Protein AF-A0A3N7HI29-F1 (afdb_monomer)

Solvent-accessible surface area (backbone atoms only — not comparable to full-atom values): 10176 Å² total; per-residue (Å²): 109,70,64,59,52,38,31,73,77,65,33,63,66,53,37,58,59,53,77,77,50,91,57,49,64,64,50,43,54,51,53,50,50,49,55,51,48,53,54,50,51,49,65,74,69,55,80,87,74,58,71,67,60,54,48,55,52,49,51,48,51,52,53,30,50,55,46,38,71,67,38,90,47,59,67,54,26,51,50,38,47,49,57,34,49,57,52,47,54,35,52,68,63,24,52,69,83,88,54,91,88,50,95,74,81,72,98,44,69,84,74,66,60,36,54,85,88,43,78,71,80,92,80,75,54,71,69,54,51,44,52,50,48,50,56,54,47,32,74,73,63,35,66,70,59,45,53,52,52,52,49,50,49,64,71,64,67,60,92,58,56,71,62,58,50,52,50,68,73,74,109

Secondary structure (DSSP, 8-state):
-HHHHHHHHH-HHHHHHHHS---HHHHHHHHHHHHHHHHHHHHHH--S--HHHHHHHHHHHHHHHHHHHH-SSHHHHHHHHHHHHHHHHHHHHS-----TT-S-----HHHH---SS--------HHHHHHHHHHHHHHHH-HHHHHHHHHHHHHHT-SS-HHHHHHHHH-

Foldseek 3Di:
DVQVVCCVPPNNVLSVVVVPDQDLPSVLVVLLVVLVVVLVCCVPPVDDDDPVLNVQLVVLSVQLNVQSVVDPGNVSNVVSSVVSVVQNVLSQAADDDDCVVPPDDDPDCVRPVRPPPHHDDDDDDPVRVLVVLLVVVCVVPNDVVSVVLVVVVVVVPDPDDSSVVVVVVVD

Nearest PDB structures (foldseek):
  7s0r-assembly1_B  TM=8.104E-01  e=3.531E+00  Streptococcus agalactiae
  7s0r-assembly1_A  TM=7.931E-01  e=9.656E+00  Streptococcus agalactiae
  3l8i-assembly2_D  TM=2.911E-01  e=9.158E+00  Homo sapiens

Radius of gyration: 22.52 Å; Cα contacts (8 Å, |Δi|>4): 97; chains: 1; bounding box: 45×31×63 Å

pLDDT: mean 93.26, std 4.79, range [54.5, 98.44]

Structure (mmCIF, N/CA/C/O backbone):
data_AF-A0A3N7HI29-F1
#
_entry.id   AF-A0A3N7HI29-F1
#
loop_
_atom_site.group_PDB
_atom_site.id
_atom_site.type_symbol
_atom_site.label_atom_id
_atom_site.label_alt_id
_atom_site.label_comp_id
_atom_site.label_asym_id
_atom_site.label_entity_id
_atom_site.label_seq_id
_atom_site.pdbx_PDB_ins_code
_atom_site.Cartn_x
_atom_site.Cartn_y
_atom_site.Cartn_z
_atom_site.occupancy
_atom_site.B_iso_or_equiv
_atom_site.auth_seq_id
_atom_site.auth_comp_id
_atom_site.auth_asym_id
_atom_site.auth_atom_id
_atom_site.pdbx_PDB_model_num
ATOM 1 N N . MET A 1 1 ? -11.739 13.115 -2.208 1.00 81.94 1 MET A N 1
ATOM 2 C CA . MET A 1 1 ? -10.562 12.406 -1.661 1.00 81.94 1 MET A CA 1
ATOM 3 C C . MET A 1 1 ? -10.930 11.035 -1.098 1.00 81.94 1 MET A C 1
ATOM 5 O O . MET A 1 1 ? -10.456 10.055 -1.651 1.00 81.94 1 MET A O 1
ATOM 9 N N . LEU A 1 2 ? -11.807 10.921 -0.087 1.00 87.94 2 LEU A N 1
ATOM 10 C CA . LEU A 1 2 ? -12.191 9.603 0.458 1.00 87.94 2 LEU A CA 1
ATOM 11 C C . LEU A 1 2 ? -12.986 8.739 -0.539 1.00 87.94 2 LEU A C 1
ATOM 13 O O . LEU A 1 2 ? -12.610 7.597 -0.780 1.00 87.94 2 LEU A O 1
ATOM 17 N N . LYS A 1 3 ? -14.024 9.312 -1.172 1.00 93.00 3 LYS A N 1
ATOM 18 C CA . LYS A 1 3 ? -14.803 8.650 -2.235 1.00 93.00 3 LYS A CA 1
ATOM 19 C C . LYS A 1 3 ? -13.896 8.007 -3.287 1.00 93.00 3 LYS A C 1
ATOM 21 O O . LYS A 1 3 ? -13.942 6.803 -3.487 1.00 93.00 3 LYS A O 1
ATOM 26 N N . SER A 1 4 ? -13.044 8.816 -3.916 1.00 95.00 4 SER A N 1
ATOM 27 C CA . SER A 1 4 ? -12.156 8.375 -4.994 1.00 95.00 4 SER A CA 1
ATOM 28 C C . SER A 1 4 ? -11.200 7.268 -4.548 1.00 95.00 4 SER A C 1
ATOM 30 O O . SER A 1 4 ? -10.999 6.319 -5.294 1.00 95.00 4 SER A O 1
ATOM 32 N N . ALA A 1 5 ? -10.655 7.346 -3.329 1.00 94.38 5 ALA A N 1
ATOM 33 C CA . ALA A 1 5 ? -9.776 6.306 -2.799 1.00 94.38 5 ALA A CA 1
ATOM 34 C C . ALA A 1 5 ? -10.518 4.973 -2.591 1.00 94.38 5 ALA A C 1
ATOM 36 O O . ALA A 1 5 ? -10.002 3.919 -2.953 1.00 94.38 5 ALA A O 1
ATOM 37 N N . ILE A 1 6 ? -11.743 5.009 -2.056 1.00 93.75 6 ILE A N 1
ATOM 38 C CA . ILE A 1 6 ? -12.575 3.807 -1.895 1.00 93.75 6 ILE A CA 1
ATOM 39 C C . ILE A 1 6 ? -12.926 3.216 -3.261 1.00 93.75 6 ILE A C 1
ATOM 41 O O . ILE A 1 6 ? -12.765 2.016 -3.458 1.00 93.75 6 ILE A O 1
ATOM 45 N N . GLU A 1 7 ? -13.353 4.046 -4.213 1.00 96.00 7 GLU A N 1
ATOM 46 C CA . GLU 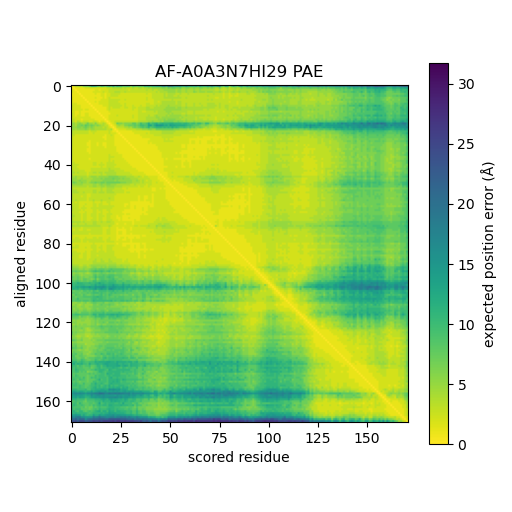A 1 7 ? -13.700 3.589 -5.561 1.00 96.00 7 GLU A CA 1
ATOM 47 C C . GLU A 1 7 ? -12.498 2.950 -6.276 1.00 96.00 7 GLU A C 1
ATOM 49 O O . GLU A 1 7 ? -12.659 1.913 -6.915 1.00 96.00 7 GLU A O 1
ATOM 54 N N . GLN A 1 8 ? -11.297 3.521 -6.127 1.00 95.44 8 GLN A N 1
ATOM 55 C CA . GLN A 1 8 ? -10.058 2.990 -6.708 1.00 95.44 8 GLN A CA 1
ATOM 56 C C . GLN A 1 8 ? -9.616 1.668 -6.071 1.00 95.44 8 GLN A C 1
ATOM 58 O O . GLN A 1 8 ? -9.161 0.773 -6.776 1.00 95.44 8 GLN A O 1
ATOM 63 N N . LEU A 1 9 ? -9.733 1.536 -4.747 1.00 94.62 9 LEU A N 1
ATOM 64 C CA . LEU A 1 9 ? -9.213 0.374 -4.018 1.00 94.62 9 LEU A CA 1
ATOM 65 C C . LEU A 1 9 ? -10.217 -0.779 -3.910 1.00 94.62 9 LEU A C 1
ATOM 67 O O . LEU A 1 9 ? -9.822 -1.942 -3.864 1.00 94.62 9 LEU A O 1
ATOM 71 N N . LEU A 1 10 ? -11.511 -0.471 -3.809 1.00 95.25 10 LEU A N 1
ATOM 72 C CA . LEU A 1 10 ? -12.565 -1.435 -3.482 1.00 95.25 10 LEU A CA 1
ATOM 73 C C . LEU A 1 10 ? -13.698 -1.489 -4.515 1.00 95.25 10 LEU A C 1
ATOM 75 O O . LEU A 1 10 ? -14.554 -2.368 -4.401 1.00 95.25 10 LEU A O 1
ATOM 79 N N . GLY A 1 11 ? -13.694 -0.598 -5.510 1.00 95.25 11 GLY A N 1
ATOM 80 C CA . GLY A 1 11 ? -14.739 -0.481 -6.525 1.00 95.25 11 GLY A CA 1
ATOM 81 C C . GLY A 1 11 ? -15.869 0.477 -6.133 1.00 95.25 11 GLY A C 1
ATOM 82 O O . GLY A 1 11 ? -16.011 0.882 -4.977 1.00 95.25 11 GLY A O 1
ATOM 83 N N . ARG A 1 12 ? -16.696 0.848 -7.119 1.00 95.31 12 ARG A N 1
ATOM 84 C CA . ARG A 1 12 ? -17.782 1.833 -6.950 1.00 95.31 12 ARG A CA 1
ATOM 85 C C . ARG A 1 12 ? -18.829 1.398 -5.927 1.00 95.31 12 ARG A C 1
ATOM 87 O O . ARG A 1 12 ? -19.241 2.207 -5.101 1.00 95.31 12 ARG A O 1
ATOM 94 N N . ASP A 1 13 ? -19.204 0.125 -5.935 1.00 94.44 13 ASP A N 1
ATOM 95 C CA . ASP A 1 13 ? -20.256 -0.405 -5.059 1.00 94.44 13 ASP A CA 1
ATOM 96 C C . ASP A 1 13 ? -19.896 -0.288 -3.575 1.00 94.44 13 ASP A C 1
ATOM 98 O O . ASP A 1 13 ? -20.758 0.001 -2.748 1.00 94.44 13 ASP A O 1
ATOM 102 N N . ALA A 1 14 ? -18.608 -0.420 -3.234 1.00 94.81 14 ALA A N 1
ATOM 103 C CA . ALA A 1 14 ? -18.136 -0.228 -1.867 1.00 94.81 14 ALA A CA 1
ATOM 104 C C . ALA A 1 14 ? -18.388 1.204 -1.373 1.00 94.81 14 ALA A C 1
ATOM 106 O O . ALA A 1 14 ? -18.763 1.403 -0.220 1.00 94.81 14 ALA A O 1
ATOM 107 N N . TRP A 1 15 ? -18.224 2.209 -2.240 1.00 95.19 15 TRP A N 1
ATOM 108 C CA . TRP A 1 15 ? -18.542 3.591 -1.889 1.00 95.19 15 TRP A CA 1
ATOM 109 C C . TRP A 1 15 ? -20.045 3.800 -1.696 1.00 95.19 15 TRP A C 1
ATOM 111 O O . TRP A 1 15 ? -20.442 4.445 -0.727 1.00 95.19 15 TRP A O 1
ATOM 121 N N . TYR A 1 16 ? -20.881 3.247 -2.579 1.00 93.62 16 TYR A N 1
ATOM 122 C CA . TYR A 1 16 ? -22.337 3.340 -2.437 1.00 93.62 16 TYR A CA 1
ATOM 123 C C . TYR A 1 16 ? -22.826 2.702 -1.129 1.00 93.62 16 TYR A C 1
ATOM 125 O O . TYR A 1 16 ? -23.591 3.335 -0.407 1.00 93.62 16 TYR A O 1
ATOM 133 N N . GLU A 1 17 ? -22.310 1.521 -0.770 1.00 94.38 17 GLU A N 1
ATOM 134 C CA . GLU A 1 17 ? -22.627 0.842 0.496 1.00 94.38 17 GLU A CA 1
ATOM 135 C C . GLU A 1 17 ? -22.223 1.688 1.720 1.00 94.38 17 GLU A C 1
ATOM 137 O O . GLU A 1 17 ? -22.972 1.779 2.691 1.00 94.38 17 GLU A O 1
ATOM 142 N N . LEU A 1 18 ? -21.049 2.330 1.683 1.00 93.81 18 LEU A N 1
ATOM 143 C CA . LEU A 1 18 ? -20.510 3.091 2.816 1.00 93.81 18 LEU A CA 1
ATOM 144 C C . LEU A 1 18 ? -21.116 4.489 2.978 1.00 93.81 18 LEU A C 1
ATOM 146 O O . LEU A 1 18 ? -21.285 4.946 4.106 1.00 93.81 18 LEU A O 1
ATOM 150 N N . LYS A 1 19 ? -21.431 5.186 1.879 1.00 90.81 19 LYS A N 1
ATOM 151 C CA . LYS A 1 19 ? -21.935 6.570 1.938 1.00 90.81 19 LYS A CA 1
ATOM 152 C C . LYS A 1 19 ? -23.376 6.645 2.474 1.00 90.81 19 LYS A C 1
ATOM 154 O O . LYS A 1 19 ? -23.774 7.681 2.993 1.00 90.81 19 LYS A O 1
AT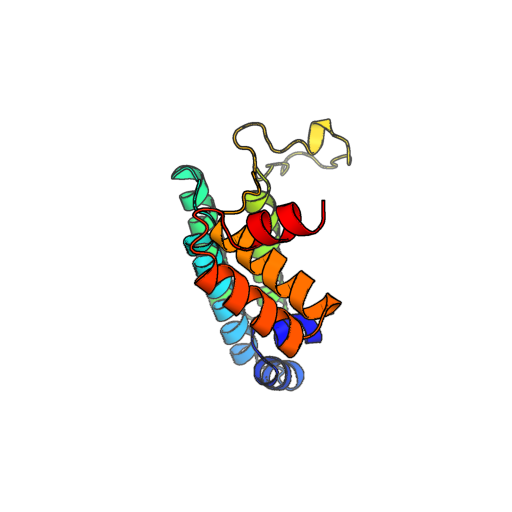OM 159 N N . GLU A 1 20 ? -24.159 5.579 2.291 1.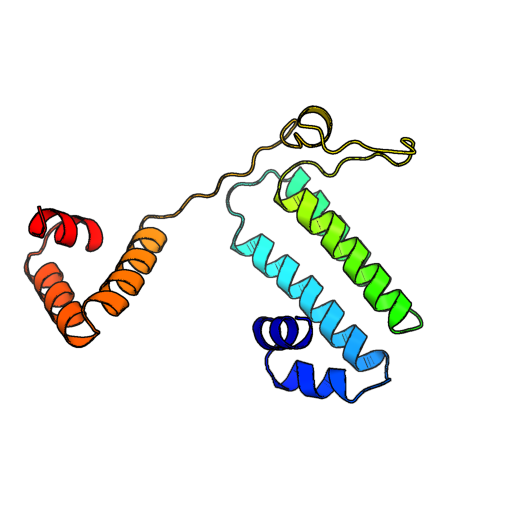00 87.06 20 GLU A N 1
ATOM 160 C CA . GLU A 1 20 ? -25.588 5.515 2.644 1.00 87.06 20 GLU A CA 1
ATOM 161 C C . GLU A 1 20 ? -25.830 4.853 4.008 1.00 87.06 20 GLU A C 1
ATOM 163 O O . GLU A 1 20 ? -26.954 4.858 4.506 1.00 87.06 20 GLU A O 1
ATOM 168 N N . THR A 1 21 ? -24.790 4.295 4.638 1.00 90.62 21 THR A N 1
ATOM 169 C CA . THR A 1 21 ? -24.925 3.545 5.888 1.00 90.62 21 THR A CA 1
ATOM 170 C C . THR A 1 21 ? -24.413 4.313 7.103 1.00 90.62 21 THR A C 1
ATOM 172 O O . THR A 1 21 ? -23.313 4.861 7.114 1.00 90.62 21 THR A O 1
ATOM 175 N N . THR A 1 22 ? -25.193 4.275 8.180 1.00 90.31 22 THR A N 1
ATOM 176 C CA . THR A 1 22 ? -24.764 4.656 9.535 1.00 90.31 22 THR A CA 1
ATOM 177 C C . THR A 1 22 ? -24.346 3.439 10.363 1.00 90.31 22 THR A C 1
ATOM 179 O O . THR A 1 22 ? -23.943 3.566 11.517 1.00 90.31 22 THR A O 1
ATOM 182 N N . SER A 1 23 ? -24.443 2.236 9.786 1.00 94.19 23 SER A N 1
ATOM 183 C CA . SER A 1 23 ? -24.094 0.998 10.470 1.00 94.19 23 SER A CA 1
ATOM 184 C C . SER A 1 23 ? -22.586 0.797 10.497 1.00 94.19 23 SER A C 1
ATOM 186 O O . SER A 1 23 ? -21.888 0.940 9.496 1.00 94.19 23 SER A O 1
ATOM 188 N N . LEU A 1 24 ? -22.084 0.350 11.641 1.00 95.81 24 LEU A N 1
ATOM 189 C CA . LEU A 1 24 ? -20.690 -0.041 11.808 1.00 95.81 24 LEU A CA 1
ATOM 190 C C . LEU A 1 24 ? -20.315 -1.292 10.997 1.00 95.81 24 LEU A C 1
ATOM 192 O O . LEU A 1 24 ? -19.148 -1.491 10.663 1.00 95.81 24 LEU A O 1
ATOM 196 N N . SER A 1 25 ? -21.278 -2.164 10.690 1.00 96.56 25 SER A N 1
ATOM 197 C CA . SER A 1 25 ? -20.987 -3.468 10.081 1.00 96.56 25 SER A CA 1
ATOM 198 C C . SER A 1 25 ? -20.369 -3.354 8.673 1.00 96.56 25 SER A C 1
ATOM 200 O O . SER A 1 25 ? -19.277 -3.904 8.474 1.00 96.56 25 SER A O 1
ATOM 202 N N . PRO A 1 26 ? -20.949 -2.592 7.718 1.00 96.19 26 PRO A N 1
ATOM 203 C CA . PRO A 1 26 ? -20.329 -2.384 6.407 1.00 96.19 26 PRO A CA 1
ATOM 204 C C . PRO A 1 26 ? -18.966 -1.690 6.488 1.00 96.19 26 PRO A C 1
ATOM 206 O O . PRO A 1 26 ? -18.017 -2.111 5.824 1.00 96.19 26 PRO A O 1
ATOM 209 N N . TRP A 1 27 ? -18.830 -0.684 7.359 1.00 96.81 27 TRP A N 1
ATOM 210 C CA . TRP A 1 27 ? -17.551 -0.015 7.605 1.00 96.81 27 TRP A CA 1
ATOM 211 C C . TRP A 1 27 ? -16.480 -1.002 8.067 1.00 96.81 27 TRP A C 1
ATOM 213 O O . TRP A 1 27 ? -15.399 -1.075 7.479 1.00 96.81 27 TRP A O 1
ATOM 223 N N . ARG A 1 28 ? -16.792 -1.835 9.065 1.00 97.69 28 ARG A N 1
ATOM 224 C CA . ARG A 1 28 ? -15.864 -2.843 9.588 1.00 97.69 28 ARG A CA 1
ATOM 225 C C . ARG A 1 28 ? -15.468 -3.859 8.518 1.00 97.69 28 ARG A C 1
ATOM 227 O O . ARG A 1 28 ? -14.290 -4.199 8.409 1.00 97.69 28 ARG A O 1
ATOM 234 N N . LYS A 1 29 ? -16.427 -4.331 7.716 1.00 97.00 29 LYS A N 1
ATOM 235 C CA . LYS A 1 29 ? -16.188 -5.246 6.587 1.00 97.00 29 LYS A CA 1
ATOM 236 C C . LYS A 1 29 ? -15.155 -4.667 5.616 1.00 97.00 29 LYS A C 1
ATOM 238 O O . LYS A 1 29 ? -14.177 -5.347 5.299 1.00 97.00 29 LYS A O 1
ATOM 243 N N . HIS A 1 30 ? -15.337 -3.421 5.176 1.00 97.06 30 HIS A N 1
ATOM 244 C CA . HIS A 1 30 ? -14.441 -2.781 4.206 1.00 97.06 30 HIS A CA 1
ATOM 245 C C . HIS A 1 30 ? -13.077 -2.417 4.799 1.00 97.06 30 HIS A C 1
ATOM 247 O O . HIS A 1 30 ? -12.059 -2.661 4.154 1.00 97.06 30 HIS A O 1
ATOM 253 N N . VAL A 1 31 ? -13.017 -1.954 6.050 1.00 97.44 31 VAL A N 1
ATOM 254 C CA . VAL A 1 31 ? -11.743 -1.709 6.754 1.00 97.44 31 VAL A CA 1
ATOM 255 C C . VAL A 1 31 ? -10.927 -2.997 6.891 1.00 97.44 31 VAL A C 1
ATOM 257 O O . VAL A 1 31 ? -9.744 -3.023 6.552 1.00 97.44 31 VAL A O 1
ATOM 260 N N . LEU A 1 32 ? -11.548 -4.103 7.315 1.00 98.19 32 LEU A N 1
ATOM 261 C CA . LEU A 1 32 ? -10.861 -5.396 7.399 1.00 98.19 32 LEU A CA 1
ATOM 262 C C . LEU A 1 32 ? -10.403 -5.893 6.022 1.00 98.19 32 LEU A C 1
ATOM 264 O O . LEU A 1 32 ? -9.329 -6.488 5.913 1.00 98.19 32 LEU A O 1
ATOM 268 N N . LYS A 1 33 ? -11.190 -5.648 4.968 1.00 97.94 33 LYS A N 1
ATOM 269 C CA . LYS A 1 33 ? -10.800 -5.960 3.587 1.00 97.94 33 LYS A CA 1
ATOM 270 C C . LYS A 1 33 ? -9.563 -5.162 3.166 1.00 97.94 33 LYS A C 1
ATOM 272 O O . LYS A 1 33 ? -8.648 -5.754 2.604 1.00 97.94 33 LYS A O 1
ATOM 277 N N . LEU A 1 34 ? -9.494 -3.870 3.492 1.00 97.81 34 LEU A N 1
ATOM 278 C CA . LEU A 1 34 ? -8.333 -3.023 3.198 1.00 97.81 34 LEU A CA 1
ATOM 279 C C . LEU A 1 34 ? -7.075 -3.483 3.937 1.00 97.81 34 LEU A C 1
ATOM 281 O O . LEU A 1 34 ? -6.024 -3.597 3.315 1.00 97.81 34 LEU A O 1
ATOM 285 N N . ILE A 1 35 ? -7.165 -3.814 5.230 1.00 98.25 35 ILE A N 1
ATOM 286 C CA . ILE A 1 35 ? -5.999 -4.307 5.985 1.00 98.25 35 ILE A CA 1
ATOM 287 C C . ILE A 1 35 ? -5.456 -5.608 5.369 1.00 98.25 35 ILE A C 1
ATOM 289 O O . ILE A 1 35 ? -4.245 -5.767 5.202 1.00 98.25 35 ILE A O 1
ATOM 293 N N . LYS A 1 36 ? -6.346 -6.521 4.960 1.00 97.56 36 LYS A N 1
ATOM 294 C CA . LYS A 1 36 ? -5.956 -7.744 4.243 1.00 97.56 36 LYS A CA 1
ATOM 295 C C . LYS A 1 36 ? -5.336 -7.446 2.880 1.00 97.56 36 LYS A C 1
ATOM 297 O O . LYS A 1 36 ? -4.333 -8.067 2.543 1.00 97.56 36 LYS A O 1
ATOM 302 N N . ALA A 1 37 ? -5.907 -6.511 2.122 1.00 97.81 37 ALA A N 1
ATOM 303 C CA . ALA A 1 37 ? -5.368 -6.101 0.829 1.00 97.81 37 ALA A CA 1
ATOM 304 C C . ALA A 1 37 ? -3.940 -5.561 0.980 1.00 97.81 37 ALA A C 1
ATOM 306 O O . ALA A 1 37 ? -3.047 -6.037 0.293 1.00 97.81 37 ALA A O 1
ATOM 307 N N . ILE A 1 38 ? -3.694 -4.684 1.962 1.00 97.81 38 ILE A N 1
ATOM 308 C CA . ILE A 1 38 ? -2.353 -4.167 2.283 1.00 97.81 38 ILE A CA 1
ATOM 309 C C . ILE A 1 38 ? -1.378 -5.310 2.585 1.00 97.81 38 ILE A C 1
ATOM 311 O O . ILE A 1 38 ? -0.264 -5.322 2.063 1.00 97.81 38 ILE A O 1
ATOM 315 N N . ARG A 1 39 ? -1.793 -6.299 3.391 1.00 97.12 39 ARG A N 1
ATOM 316 C CA . ARG A 1 39 ? -0.966 -7.477 3.701 1.00 97.12 39 ARG A CA 1
ATOM 317 C C . ARG A 1 39 ? -0.567 -8.242 2.437 1.00 97.12 39 ARG A C 1
ATOM 319 O O . ARG A 1 39 ? 0.598 -8.609 2.302 1.00 97.12 39 ARG A O 1
ATOM 326 N N . VAL A 1 40 ? -1.526 -8.502 1.547 1.00 97.25 40 VAL A N 1
ATOM 327 C CA . VAL A 1 40 ? -1.282 -9.208 0.280 1.00 97.25 40 VAL A CA 1
ATOM 328 C C . VAL A 1 40 ? -0.358 -8.383 -0.609 1.00 97.25 40 VAL A C 1
ATOM 330 O O . VAL A 1 40 ? 0.684 -8.885 -1.010 1.00 97.25 40 VAL A O 1
ATOM 333 N N . SER A 1 41 ? -0.662 -7.103 -0.831 1.00 96.81 41 SER A N 1
ATOM 334 C CA . SER A 1 41 ? 0.162 -6.216 -1.656 1.00 96.81 41 SER A CA 1
ATOM 335 C C . SER A 1 41 ? 1.612 -6.162 -1.177 1.00 96.81 41 SER A C 1
ATOM 337 O O . SER A 1 41 ? 2.524 -6.305 -1.978 1.00 96.81 41 SER A O 1
ATOM 339 N N . ILE A 1 42 ? 1.856 -6.042 0.130 1.00 96.19 42 ILE A N 1
ATOM 340 C CA . ILE A 1 42 ? 3.228 -6.045 0.659 1.00 96.19 42 ILE A CA 1
ATOM 341 C C . ILE A 1 42 ? 3.911 -7.400 0.449 1.00 96.19 42 ILE A C 1
ATOM 343 O O . ILE A 1 42 ? 5.105 -7.455 0.144 1.00 96.19 42 ILE A O 1
ATOM 347 N N . ARG A 1 43 ? 3.185 -8.508 0.632 1.00 94.94 43 ARG A N 1
ATOM 348 C CA . ARG A 1 43 ? 3.753 -9.846 0.449 1.00 94.94 43 ARG A CA 1
ATOM 349 C C . ARG A 1 43 ? 4.238 -10.056 -0.984 1.00 94.94 43 ARG A C 1
ATOM 351 O O . ARG A 1 43 ? 5.351 -10.557 -1.121 1.00 94.94 43 ARG A O 1
ATOM 358 N N . GLU A 1 44 ? 3.433 -9.649 -1.962 1.00 94.81 44 GLU A N 1
ATOM 359 C CA . GLU A 1 44 ? 3.677 -9.866 -3.393 1.00 94.81 44 GLU A CA 1
ATOM 360 C C . GLU A 1 44 ? 4.621 -8.824 -4.011 1.00 94.81 44 GLU A C 1
ATOM 362 O O . GLU A 1 44 ? 5.429 -9.157 -4.874 1.00 94.81 44 GLU A O 1
ATOM 367 N N . SER A 1 45 ? 4.556 -7.562 -3.574 1.00 94.06 45 SER A N 1
ATOM 368 C CA . SER A 1 45 ? 5.338 -6.476 -4.182 1.00 94.06 45 SER A CA 1
ATOM 369 C C . SER A 1 45 ? 6.720 -6.279 -3.555 1.00 94.06 45 SER A C 1
ATOM 371 O O . SER A 1 45 ? 7.633 -5.823 -4.239 1.00 94.06 45 SER A O 1
ATOM 373 N N . VAL A 1 46 ? 6.908 -6.586 -2.264 1.00 93.62 46 VAL A N 1
ATOM 374 C CA . VAL A 1 46 ? 8.195 -6.359 -1.580 1.00 93.62 46 VAL A CA 1
ATOM 375 C C . VAL A 1 46 ? 9.029 -7.636 -1.590 1.00 93.62 46 VAL A C 1
ATOM 377 O O . VAL A 1 46 ? 8.873 -8.502 -0.726 1.00 93.62 46 VAL A O 1
ATOM 380 N N . GLN A 1 47 ? 9.919 -7.729 -2.578 1.00 91.25 47 GLN A N 1
ATOM 381 C CA . GLN A 1 47 ? 10.749 -8.911 -2.833 1.00 91.25 47 GLN A CA 1
ATOM 382 C C . GLN A 1 47 ? 12.008 -8.967 -1.957 1.00 91.25 47 GLN A C 1
ATOM 384 O O . GLN A 1 47 ? 12.350 -10.025 -1.433 1.00 91.25 47 GLN A O 1
ATOM 389 N N . VAL A 1 48 ? 12.680 -7.829 -1.756 1.00 91.75 48 VAL A N 1
ATOM 390 C CA . VAL A 1 48 ? 13.909 -7.739 -0.953 1.00 91.75 48 VAL A CA 1
ATOM 391 C C . VAL A 1 48 ? 13.566 -7.186 0.426 1.00 91.75 48 VAL A C 1
ATOM 393 O O . VAL A 1 48 ? 13.240 -6.009 0.569 1.00 91.75 48 VAL A O 1
ATOM 396 N N . ARG A 1 49 ? 13.612 -8.047 1.445 1.00 92.44 49 ARG A N 1
ATOM 397 C CA . ARG A 1 49 ? 13.301 -7.698 2.839 1.00 92.44 49 ARG A CA 1
ATOM 398 C C . ARG A 1 49 ? 13.965 -8.657 3.817 1.00 92.44 49 ARG A C 1
ATOM 400 O O . ARG A 1 49 ? 14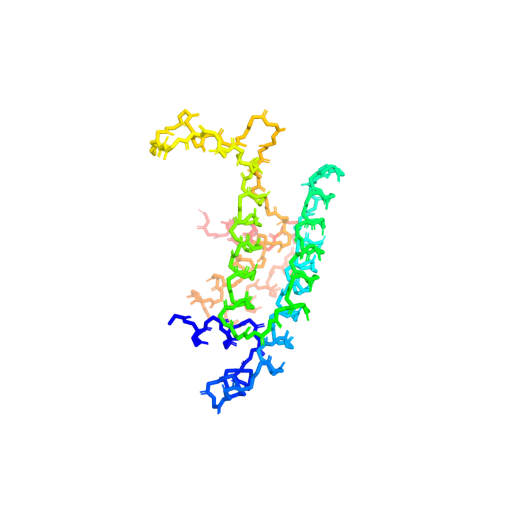.140 -9.832 3.504 1.00 92.44 49 ARG A O 1
ATOM 407 N N . ASP A 1 50 ? 14.253 -8.183 5.023 1.00 91.56 50 ASP A N 1
ATOM 408 C CA . ASP A 1 50 ? 14.603 -9.056 6.141 1.00 91.56 50 ASP A CA 1
ATOM 409 C C . ASP A 1 50 ? 13.356 -9.591 6.866 1.00 91.56 50 ASP A C 1
ATOM 411 O O . ASP A 1 50 ? 12.255 -9.034 6.792 1.00 91.56 50 ASP A O 1
ATOM 415 N N . ALA A 1 51 ? 13.539 -10.699 7.587 1.00 93.38 51 ALA A N 1
ATOM 416 C CA . ALA A 1 51 ? 12.462 -11.364 8.316 1.00 93.38 51 ALA A CA 1
ATOM 417 C C . ALA A 1 51 ? 11.889 -10.494 9.446 1.00 93.38 51 ALA A C 1
ATOM 419 O O . ALA A 1 51 ? 10.678 -10.508 9.674 1.00 93.38 51 ALA A O 1
ATOM 420 N N . THR A 1 52 ? 12.733 -9.705 10.119 1.00 93.31 52 THR A N 1
ATOM 421 C CA . THR A 1 52 ? 12.312 -8.834 11.223 1.00 93.31 52 THR A CA 1
ATOM 422 C C . THR A 1 52 ? 11.343 -7.766 10.727 1.00 93.31 52 THR A C 1
ATOM 424 O O . THR A 1 52 ? 10.281 -7.590 11.317 1.00 93.31 52 THR A O 1
ATOM 427 N N . TRP A 1 53 ? 11.640 -7.121 9.596 1.00 94.00 53 TRP A N 1
ATOM 428 C CA . TRP A 1 53 ? 10.742 -6.144 8.979 1.00 94.00 53 TRP A CA 1
ATOM 429 C C . TRP A 1 53 ? 9.384 -6.757 8.637 1.00 94.00 53 TRP A C 1
ATOM 431 O O . TRP A 1 53 ? 8.331 -6.178 8.910 1.00 94.00 53 TRP A O 1
ATOM 441 N N . MET A 1 54 ? 9.393 -7.965 8.066 1.00 94.88 54 MET A N 1
ATOM 442 C CA . MET A 1 54 ? 8.151 -8.650 7.719 1.00 94.88 54 MET A CA 1
ATOM 443 C C . MET A 1 54 ? 7.333 -9.015 8.966 1.00 94.88 54 MET A C 1
ATOM 445 O O . MET A 1 54 ? 6.099 -8.962 8.922 1.00 94.88 54 MET A O 1
ATOM 449 N N . SER A 1 55 ? 7.996 -9.341 10.082 1.00 95.50 55 SER A N 1
ATOM 450 C CA . SER A 1 55 ? 7.341 -9.539 11.380 1.00 95.50 55 SER A CA 1
ATOM 451 C C . SER A 1 55 ? 6.687 -8.250 11.871 1.00 95.50 55 SER A C 1
ATOM 453 O O . SER A 1 55 ? 5.497 -8.257 12.167 1.00 95.50 55 SER A O 1
ATOM 455 N N . GLU A 1 56 ? 7.408 -7.124 11.861 1.00 95.31 56 GLU A N 1
ATOM 456 C CA . GLU A 1 56 ? 6.897 -5.813 12.295 1.00 95.31 56 GLU A CA 1
ATOM 457 C C . GLU A 1 56 ? 5.662 -5.381 11.490 1.00 95.31 56 GLU A C 1
ATOM 459 O O . GLU A 1 56 ? 4.644 -4.973 12.058 1.00 95.31 56 GLU A O 1
ATOM 464 N N . VAL A 1 57 ? 5.716 -5.529 10.161 1.00 96.12 57 VAL A N 1
ATOM 465 C CA . VAL A 1 57 ? 4.569 -5.286 9.275 1.00 96.12 57 VAL A CA 1
ATOM 466 C C . VAL A 1 57 ? 3.405 -6.208 9.630 1.00 96.12 57 VAL A C 1
ATOM 468 O O . VAL A 1 57 ? 2.268 -5.754 9.776 1.00 96.12 57 VAL A O 1
ATOM 471 N N . THR A 1 58 ? 3.667 -7.506 9.782 1.00 97.06 58 THR A N 1
ATOM 472 C CA . THR A 1 58 ? 2.623 -8.492 10.080 1.00 97.06 58 THR A CA 1
ATOM 473 C C . THR A 1 58 ? 1.955 -8.197 11.419 1.00 97.06 58 THR A C 1
ATOM 475 O O . THR A 1 58 ? 0.726 -8.176 11.492 1.00 97.06 58 THR A O 1
ATOM 478 N N . GLU A 1 59 ? 2.735 -7.906 12.456 1.00 97.62 59 GLU A N 1
ATOM 479 C CA . GLU A 1 59 ? 2.241 -7.546 13.780 1.00 97.62 59 GLU A CA 1
ATOM 480 C C . GLU A 1 59 ? 1.400 -6.271 13.755 1.00 97.62 59 GLU A C 1
ATOM 482 O O . GLU A 1 59 ? 0.310 -6.261 14.330 1.00 97.62 59 GLU A O 1
ATOM 487 N N . ASN A 1 60 ? 1.852 -5.217 13.065 1.00 97.94 60 ASN A N 1
ATOM 488 C CA . ASN A 1 60 ? 1.086 -3.976 12.924 1.00 97.94 60 ASN A CA 1
ATOM 489 C C . ASN A 1 60 ? -0.292 -4.241 12.295 1.00 97.94 60 ASN A C 1
ATOM 491 O O . ASN A 1 60 ? -1.317 -3.812 12.829 1.00 97.94 60 ASN A O 1
ATOM 495 N N . LEU A 1 61 ? -0.335 -5.009 11.201 1.00 98.31 61 LEU A N 1
ATOM 496 C CA . LEU A 1 61 ? -1.583 -5.332 10.507 1.00 98.31 61 LEU A CA 1
ATOM 497 C C . LEU A 1 61 ? -2.484 -6.264 11.332 1.00 98.31 61 LEU A C 1
ATOM 499 O O . LEU A 1 61 ? -3.696 -6.071 11.352 1.00 98.31 61 LEU A O 1
ATOM 503 N N . VAL A 1 62 ? -1.926 -7.248 12.049 1.00 98.38 62 VAL A N 1
ATOM 504 C CA . VAL A 1 62 ? -2.695 -8.127 12.955 1.00 98.38 62 VAL A CA 1
ATOM 505 C C . VAL A 1 62 ? -3.307 -7.329 14.106 1.00 98.38 62 VAL A C 1
ATOM 507 O O . VAL A 1 62 ? -4.494 -7.491 14.393 1.00 98.38 62 VAL A O 1
ATOM 510 N N . ARG A 1 63 ? -2.541 -6.433 14.741 1.00 98.00 63 ARG A N 1
ATOM 511 C CA . ARG A 1 63 ? -3.059 -5.542 15.793 1.00 98.00 63 ARG A CA 1
ATOM 512 C C . ARG A 1 63 ? -4.165 -4.637 15.244 1.00 98.00 63 ARG A C 1
ATOM 514 O O . ARG A 1 63 ? -5.205 -4.508 15.886 1.00 98.00 63 ARG A O 1
ATOM 521 N N . GLY A 1 64 ? -3.986 -4.089 14.041 1.00 98.19 64 GLY A N 1
ATOM 522 C CA . GLY A 1 64 ? -5.007 -3.302 13.347 1.00 98.19 64 GLY A CA 1
ATOM 523 C C . GLY A 1 64 ? -6.298 -4.082 13.080 1.00 98.19 64 GLY A C 1
ATOM 524 O O . GLY A 1 64 ? -7.386 -3.587 13.370 1.00 98.19 64 GLY A O 1
ATOM 525 N N . GLU A 1 65 ? -6.204 -5.329 12.600 1.00 98.31 65 GLU A N 1
ATOM 526 C CA . GLU A 1 65 ? -7.373 -6.201 12.404 1.00 98.31 65 GLU A CA 1
ATOM 527 C C . GLU A 1 65 ? -8.096 -6.495 13.722 1.00 98.31 65 GLU A C 1
ATOM 529 O O . GLU A 1 65 ? -9.327 -6.471 13.774 1.00 98.31 65 GLU A O 1
ATOM 534 N N . GLN A 1 66 ? -7.350 -6.781 14.792 1.00 98.44 66 GLN A N 1
ATOM 535 C CA . GLN A 1 66 ? -7.925 -7.042 16.111 1.00 98.44 66 GLN A CA 1
ATOM 536 C C . GLN A 1 66 ? -8.627 -5.805 16.678 1.00 98.44 66 GLN A C 1
ATOM 538 O O . GLN A 1 66 ? -9.730 -5.935 17.210 1.00 98.44 66 GLN A O 1
ATOM 543 N N . ALA A 1 67 ? -8.022 -4.623 16.541 1.00 98.00 67 ALA A N 1
ATOM 544 C CA . ALA A 1 67 ? -8.615 -3.362 16.971 1.00 98.00 67 ALA A CA 1
ATOM 545 C C . ALA A 1 67 ? -9.905 -3.065 16.192 1.00 98.00 67 ALA A C 1
ATOM 547 O O . ALA A 1 67 ? -10.953 -2.893 16.804 1.00 98.00 67 ALA A O 1
ATOM 548 N N . ALA A 1 68 ? -9.871 -3.153 14.857 1.00 97.94 68 ALA A N 1
ATOM 549 C CA . ALA A 1 68 ? -11.037 -2.933 13.998 1.00 97.94 68 ALA A CA 1
ATOM 550 C C . ALA A 1 68 ? -12.213 -3.886 14.303 1.00 97.94 68 ALA A C 1
ATOM 552 O O . ALA A 1 68 ? -13.384 -3.511 14.207 1.00 97.94 68 ALA A O 1
ATOM 553 N N . ARG A 1 69 ? -11.926 -5.138 14.691 1.00 98.00 69 ARG A N 1
ATOM 554 C CA . ARG A 1 69 ? -12.964 -6.089 15.128 1.00 98.00 69 ARG A CA 1
ATOM 555 C C . ARG A 1 69 ? -13.622 -5.681 16.444 1.00 98.00 69 ARG A C 1
ATOM 557 O O . ARG A 1 69 ? -14.807 -5.949 16.611 1.00 98.00 69 ARG A O 1
ATOM 564 N N . LYS A 1 70 ? -12.864 -5.069 17.356 1.00 97.69 70 LYS A N 1
ATOM 565 C CA . LYS A 1 70 ? -13.310 -4.690 18.704 1.00 97.69 70 LYS A CA 1
ATOM 566 C C . LYS A 1 70 ? -13.923 -3.289 18.784 1.00 97.69 70 LYS A C 1
ATOM 568 O O . LYS A 1 70 ? -14.575 -3.008 19.784 1.00 97.69 70 LYS A O 1
ATOM 573 N N . SER A 1 71 ? -13.743 -2.449 17.762 1.00 98.00 71 SER A N 1
ATOM 574 C CA . SER A 1 71 ? -14.304 -1.094 17.716 1.00 98.00 71 SER A CA 1
ATOM 575 C C . SER A 1 71 ? -15.819 -1.094 17.921 1.00 98.00 71 SER A C 1
ATOM 577 O O . SER A 1 71 ? -16.522 -1.928 17.334 1.00 98.00 71 SER A O 1
ATOM 579 N N . LYS A 1 72 ? -16.304 -0.161 18.740 1.00 97.38 72 LYS A N 1
ATOM 580 C CA . LYS A 1 72 ? -17.700 -0.039 19.185 1.00 97.38 72 LYS A CA 1
ATOM 581 C C . LYS A 1 72 ? -18.538 0.851 18.277 1.00 97.38 72 LYS A C 1
ATOM 583 O O . LYS A 1 72 ? -19.738 0.626 18.151 1.00 97.38 72 LYS A O 1
ATOM 588 N N . ASP A 1 73 ? -17.895 1.801 17.613 1.00 97.00 73 ASP A N 1
ATOM 589 C CA . ASP A 1 73 ? -18.497 2.745 16.678 1.00 97.00 73 ASP A CA 1
ATOM 590 C C . ASP A 1 73 ? -17.571 2.999 15.470 1.00 97.00 73 ASP A C 1
ATOM 592 O O . ASP A 1 73 ? -16.488 2.411 15.342 1.00 97.00 73 ASP A O 1
ATOM 596 N N . ILE A 1 74 ? -18.057 3.806 14.522 1.00 96.00 74 ILE A N 1
ATOM 597 C CA . ILE A 1 74 ? -17.347 4.114 13.273 1.00 96.00 74 ILE A CA 1
ATOM 598 C C . ILE A 1 74 ? -16.108 4.976 13.553 1.00 96.00 74 ILE A C 1
ATOM 600 O O . ILE A 1 74 ? -15.073 4.758 12.924 1.00 96.00 74 ILE A O 1
ATOM 604 N N . ASP A 1 75 ? -16.169 5.893 14.516 1.00 96.38 75 ASP A N 1
ATOM 605 C CA . ASP A 1 75 ? -15.061 6.800 14.829 1.00 96.38 75 ASP A CA 1
ATOM 606 C C . ASP A 1 75 ? -13.880 6.049 15.453 1.00 96.38 75 ASP A C 1
ATOM 608 O O . ASP A 1 75 ? -12.728 6.247 15.053 1.00 96.38 75 ASP A O 1
ATOM 612 N N . GLU A 1 76 ? -14.150 5.115 16.367 1.00 97.69 76 GLU A N 1
ATOM 613 C CA . GLU A 1 76 ? -13.149 4.221 16.944 1.00 97.69 76 GLU A CA 1
ATOM 614 C C . GLU A 1 76 ? -12.537 3.321 15.861 1.00 97.69 76 GLU A C 1
ATOM 616 O O . GLU A 1 76 ? -11.316 3.141 15.815 1.00 97.69 76 GLU A O 1
ATOM 621 N N . LEU A 1 77 ? -13.358 2.790 14.950 1.00 98.19 77 LEU A N 1
ATOM 622 C CA . LEU A 1 77 ? -12.897 1.965 13.832 1.00 98.19 77 LEU A CA 1
ATOM 623 C C . LEU A 1 77 ? -11.954 2.740 12.903 1.00 98.19 77 LEU A C 1
ATOM 625 O O . LEU A 1 77 ? -10.871 2.246 12.568 1.00 98.19 77 LEU A O 1
ATOM 629 N N . LEU A 1 78 ? -12.348 3.946 12.492 1.00 96.12 78 LEU A N 1
ATOM 630 C CA . LEU A 1 78 ? -11.549 4.799 11.613 1.00 96.12 78 LEU A CA 1
ATOM 631 C C . LEU A 1 78 ? -10.278 5.293 12.306 1.00 96.12 78 LEU A C 1
ATOM 633 O O . LEU A 1 78 ? -9.220 5.326 11.676 1.00 96.12 78 LEU A O 1
ATOM 637 N N . SER A 1 79 ? -10.340 5.593 13.604 1.00 97.69 79 SER A N 1
ATOM 638 C CA . SER A 1 79 ? -9.167 5.940 14.414 1.00 97.69 79 SER A CA 1
ATOM 639 C C . SER A 1 79 ? -8.168 4.781 14.476 1.00 97.69 79 SER A C 1
ATOM 641 O O . SER A 1 79 ? -6.981 4.968 14.195 1.00 97.69 79 SER A O 1
ATOM 643 N N . CYS A 1 80 ? -8.638 3.558 14.753 1.00 97.62 80 CYS A N 1
ATOM 644 C CA . CYS A 1 80 ? -7.793 2.359 14.766 1.00 97.62 80 CYS A CA 1
ATOM 645 C C . CYS A 1 80 ? -7.168 2.083 13.391 1.00 97.62 80 CYS A C 1
ATOM 647 O O . CYS A 1 80 ? -5.976 1.768 13.291 1.00 97.62 80 CYS A O 1
ATOM 649 N N . PHE A 1 81 ? -7.953 2.224 12.321 1.00 97.56 81 PHE A N 1
ATOM 650 C CA . PHE A 1 81 ? -7.470 2.042 10.956 1.00 97.56 81 PHE A CA 1
ATOM 651 C C . PHE A 1 81 ? -6.418 3.094 10.585 1.00 97.56 81 PHE A C 1
ATOM 653 O O . PHE A 1 81 ? -5.338 2.739 10.117 1.00 97.56 81 PHE A O 1
ATOM 660 N N . THR A 1 82 ? -6.673 4.368 10.886 1.00 97.62 82 THR A N 1
ATOM 661 C CA . THR A 1 82 ? -5.739 5.475 10.633 1.00 97.62 82 THR A CA 1
ATOM 662 C C . THR A 1 82 ? -4.429 5.280 11.390 1.00 97.62 82 THR A C 1
ATOM 664 O O . THR A 1 82 ? -3.357 5.412 10.806 1.00 97.62 82 THR A O 1
ATOM 667 N N . ALA A 1 83 ? -4.486 4.880 12.663 1.00 97.56 83 ALA A N 1
ATOM 668 C CA . ALA A 1 83 ? -3.292 4.575 13.448 1.00 97.56 83 ALA A CA 1
ATOM 669 C C . ALA A 1 83 ? -2.498 3.382 12.879 1.00 97.56 83 ALA A C 1
ATOM 671 O O . ALA A 1 83 ? -1.267 3.370 12.939 1.00 97.56 83 ALA A O 1
ATOM 672 N N . THR A 1 84 ? -3.187 2.384 12.318 1.00 98.06 84 THR A N 1
ATOM 673 C CA . THR A 1 84 ? -2.553 1.241 11.639 1.00 98.06 84 THR A CA 1
ATOM 674 C C . THR A 1 84 ? -1.845 1.692 10.363 1.00 98.06 84 THR A C 1
ATOM 676 O O . THR A 1 84 ? -0.681 1.343 10.159 1.00 98.06 84 THR A O 1
ATOM 679 N N . LEU A 1 85 ? -2.511 2.504 9.533 1.00 97.19 85 LEU A N 1
ATOM 680 C CA . LEU A 1 85 ? -1.946 3.055 8.299 1.00 97.19 85 LEU A CA 1
ATOM 681 C C . LEU A 1 85 ? -0.761 3.980 8.571 1.00 97.19 85 LEU A C 1
ATOM 683 O O . LEU A 1 85 ? 0.254 3.870 7.893 1.00 97.19 85 LEU A O 1
ATOM 687 N N . LEU A 1 86 ? -0.852 4.846 9.582 1.00 96.56 86 LEU A N 1
ATOM 688 C CA . LEU A 1 86 ? 0.226 5.761 9.947 1.00 96.56 86 LEU A CA 1
ATOM 689 C C . LEU A 1 86 ? 1.511 4.995 10.273 1.00 96.56 86 LEU A C 1
ATOM 691 O O . LEU A 1 86 ? 2.568 5.292 9.723 1.00 96.56 86 LEU A O 1
ATOM 695 N N . ARG A 1 87 ? 1.414 3.957 11.114 1.00 96.56 87 ARG A N 1
ATOM 696 C CA . ARG A 1 87 ? 2.551 3.071 11.406 1.00 96.56 87 ARG A CA 1
ATOM 697 C C . ARG A 1 87 ? 3.031 2.347 10.155 1.00 96.56 87 ARG A C 1
ATOM 699 O O . ARG A 1 87 ? 4.234 2.260 9.927 1.00 96.56 87 ARG A O 1
ATOM 706 N N . GLN A 1 88 ? 2.096 1.866 9.335 1.00 96.31 88 GLN A N 1
ATOM 707 C CA . GLN A 1 88 ? 2.419 1.136 8.117 1.00 96.31 88 GLN A CA 1
ATOM 708 C C . GLN A 1 88 ? 3.232 1.986 7.137 1.00 96.31 88 GLN A C 1
ATOM 710 O O . GLN A 1 88 ? 4.215 1.488 6.601 1.00 96.31 88 GLN A O 1
ATOM 715 N N . VAL A 1 89 ? 2.871 3.259 6.941 1.00 95.19 89 VAL A N 1
ATOM 716 C CA . VAL A 1 89 ? 3.608 4.193 6.074 1.00 95.19 89 VAL A CA 1
ATOM 717 C C . VAL A 1 89 ? 5.068 4.286 6.506 1.00 95.19 89 VAL A C 1
ATOM 719 O O . VAL A 1 89 ? 5.956 4.114 5.675 1.00 95.19 89 VAL A O 1
ATOM 722 N N . PHE A 1 90 ? 5.329 4.482 7.801 1.00 93.62 90 PHE A N 1
ATOM 723 C CA . PHE A 1 90 ? 6.699 4.580 8.308 1.00 93.62 90 PHE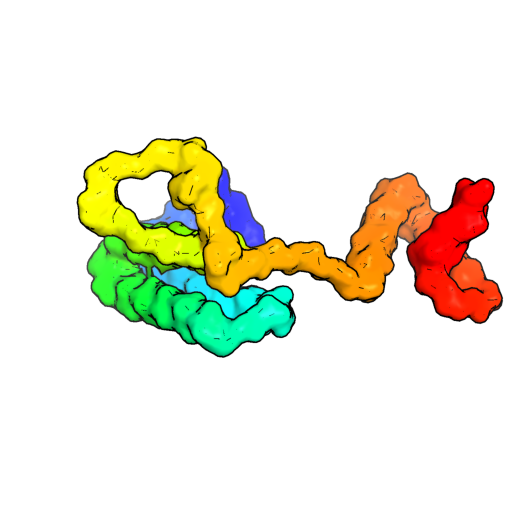 A CA 1
ATOM 724 C C . PHE A 1 90 ? 7.475 3.267 8.191 1.00 93.62 90 PHE A C 1
ATOM 726 O O . PHE A 1 90 ? 8.633 3.294 7.781 1.00 93.62 90 PHE A O 1
ATOM 733 N N . LEU A 1 91 ? 6.827 2.126 8.453 1.00 93.19 91 LEU A N 1
ATOM 734 C CA . LEU A 1 91 ? 7.433 0.811 8.232 1.00 93.19 91 LEU A CA 1
ATOM 735 C C . LEU A 1 91 ? 7.797 0.577 6.758 1.00 93.19 91 LEU A C 1
ATOM 737 O O . LEU A 1 91 ? 8.781 -0.098 6.484 1.00 93.19 91 LEU A O 1
ATOM 741 N N . GLN A 1 92 ? 7.037 1.117 5.798 1.00 90.81 92 GLN A N 1
ATOM 742 C CA . GLN A 1 92 ? 7.359 0.969 4.372 1.00 90.81 92 GLN A CA 1
ATOM 743 C C . GLN A 1 92 ? 8.532 1.838 3.913 1.00 90.81 92 GLN A C 1
ATOM 745 O O . GLN A 1 92 ? 9.175 1.469 2.940 1.00 90.81 92 GLN A O 1
ATOM 750 N N . ILE A 1 93 ? 8.807 2.969 4.573 1.00 90.69 93 ILE A N 1
ATOM 751 C CA . ILE A 1 93 ? 9.875 3.907 4.174 1.00 90.69 93 ILE A CA 1
ATOM 752 C C . ILE A 1 93 ? 11.169 3.751 4.990 1.00 90.69 93 ILE A C 1
ATOM 754 O O . ILE A 1 93 ? 12.203 4.308 4.619 1.00 90.69 93 ILE A O 1
ATOM 758 N N . GLY A 1 94 ? 11.131 3.015 6.103 1.00 90.06 94 GLY A N 1
ATOM 759 C CA . GLY A 1 94 ? 12.285 2.782 6.966 1.00 90.06 94 GLY A CA 1
ATOM 760 C C . GLY A 1 94 ? 11.888 2.318 8.366 1.00 90.06 94 GLY A C 1
ATOM 761 O O . GLY A 1 94 ? 10.999 1.491 8.546 1.00 90.06 94 GLY A O 1
ATOM 762 N N . MET A 1 95 ? 12.587 2.837 9.373 1.00 88.88 95 MET A N 1
ATOM 763 C CA . MET A 1 95 ? 12.305 2.571 10.784 1.00 88.88 95 MET A CA 1
ATOM 764 C C . MET A 1 95 ? 11.075 3.350 11.270 1.00 88.88 95 MET A C 1
ATOM 766 O O . MET A 1 95 ? 10.962 4.548 11.014 1.00 88.88 95 MET A O 1
ATOM 770 N N . LEU A 1 96 ? 10.205 2.703 12.051 1.00 90.75 96 LEU A N 1
ATOM 771 C CA . LEU A 1 96 ? 9.173 3.391 12.829 1.00 90.75 96 LEU A CA 1
ATOM 772 C C . LEU A 1 96 ? 9.828 4.076 14.045 1.00 90.75 96 LEU A C 1
ATOM 774 O O . LEU A 1 96 ? 10.344 3.374 14.914 1.00 90.75 96 LEU A O 1
ATOM 778 N N . PRO A 1 97 ? 9.842 5.418 14.138 1.00 89.81 97 PRO A N 1
ATOM 779 C CA . PRO A 1 97 ? 10.453 6.089 15.278 1.00 89.81 97 PRO A CA 1
ATOM 780 C C . PRO A 1 97 ? 9.578 5.953 16.534 1.00 89.81 97 PRO A C 1
ATOM 782 O O . PRO A 1 97 ? 8.366 6.159 16.469 1.00 89.81 97 PRO A O 1
ATOM 785 N N . ASP A 1 98 ? 10.198 5.692 17.686 1.00 90.06 98 ASP A N 1
ATOM 786 C CA . ASP A 1 98 ? 9.561 5.858 18.996 1.00 90.06 98 ASP A CA 1
ATOM 787 C C . ASP A 1 98 ? 9.958 7.211 19.585 1.00 90.06 98 ASP A C 1
ATOM 789 O O . ASP A 1 98 ? 11.137 7.521 19.759 1.00 90.06 98 ASP A O 1
ATOM 793 N N . ARG A 1 99 ? 8.952 8.048 19.828 1.00 90.88 99 ARG A N 1
ATOM 794 C CA . ARG A 1 99 ? 9.105 9.409 20.352 1.00 90.88 99 ARG A CA 1
ATOM 795 C C . ARG A 1 99 ? 8.096 9.696 21.458 1.00 90.88 99 ARG A C 1
ATOM 797 O O . ARG A 1 99 ? 7.785 10.851 21.716 1.00 90.88 99 ARG A O 1
ATOM 804 N N . THR A 1 100 ? 7.576 8.654 22.103 1.00 90.56 100 THR A N 1
ATOM 805 C CA . THR A 1 100 ? 6.571 8.753 23.177 1.00 90.56 100 THR A CA 1
ATOM 806 C C . THR A 1 100 ? 6.995 9.668 24.328 1.00 90.56 100 THR A C 1
ATOM 808 O O . THR A 1 100 ? 6.152 10.310 24.945 1.00 90.56 100 THR A O 1
ATOM 811 N N . THR A 1 101 ? 8.299 9.778 24.582 1.00 90.50 101 THR A N 1
ATOM 812 C CA . THR A 1 101 ? 8.885 10.639 25.620 1.00 90.50 101 THR A CA 1
ATOM 813 C C . THR A 1 101 ? 9.246 12.047 25.138 1.00 90.50 101 THR A C 1
ATOM 815 O O . THR A 1 101 ? 9.632 12.888 25.946 1.00 90.50 101 THR A O 1
ATOM 818 N N . SER A 1 102 ? 9.146 12.327 23.834 1.00 88.94 102 SER A N 1
ATOM 819 C CA . SER A 1 102 ? 9.510 13.619 23.242 1.00 88.94 102 SER A CA 1
ATOM 820 C C . SER A 1 102 ? 8.257 14.478 23.030 1.00 88.94 102 SER A C 1
ATOM 822 O O . SER A 1 102 ? 7.436 14.135 22.179 1.00 88.94 102 SER A O 1
ATOM 824 N N . PRO A 1 103 ? 8.090 15.604 23.750 1.00 83.50 103 PRO A N 1
ATOM 825 C CA . PRO A 1 103 ? 6.868 16.409 23.670 1.00 83.50 103 PRO A CA 1
ATOM 826 C C . PRO A 1 103 ? 6.702 17.110 22.316 1.00 83.50 103 PRO A C 1
ATOM 828 O O . PRO A 1 103 ? 5.582 17.340 21.865 1.00 83.50 103 PRO A O 1
ATOM 831 N N . THR A 1 104 ? 7.808 17.444 21.651 1.00 90.69 104 THR A N 1
ATOM 832 C CA . THR A 1 104 ? 7.827 18.074 20.329 1.00 90.69 104 THR A CA 1
ATOM 833 C C . THR A 1 104 ? 8.958 17.498 19.486 1.00 90.69 104 THR A C 1
ATOM 835 O O . THR A 1 104 ? 10.005 17.100 19.996 1.00 90.69 104 THR A O 1
ATOM 838 N N . VAL A 1 105 ? 8.739 17.425 18.172 1.00 90.44 105 VAL A N 1
ATOM 839 C CA . VAL A 1 105 ? 9.705 16.865 17.220 1.00 90.44 105 VAL A CA 1
ATOM 840 C C . VAL A 1 105 ? 9.798 17.799 16.024 1.00 90.44 105 VAL A C 1
ATOM 842 O O . VAL A 1 105 ? 8.816 18.002 15.314 1.00 90.44 105 VAL A O 1
ATOM 845 N N . SER A 1 106 ? 10.976 18.372 15.788 1.00 93.31 106 SER A N 1
ATOM 846 C CA . SER A 1 106 ? 11.196 19.258 14.642 1.00 93.31 106 SER A CA 1
ATOM 847 C C . SER A 1 106 ? 11.289 18.474 13.328 1.00 93.31 106 SER A C 1
ATOM 849 O O . SER A 1 106 ? 11.719 17.317 13.307 1.00 93.31 106 SER A O 1
ATOM 851 N N . LEU A 1 107 ? 10.929 19.113 12.209 1.00 93.12 107 LEU A N 1
ATOM 852 C CA . LEU A 1 107 ? 11.042 18.565 10.848 1.00 93.12 107 LEU A CA 1
ATOM 853 C C . LEU A 1 107 ? 12.471 18.672 10.280 1.00 93.12 107 LEU A C 1
ATOM 855 O O . LEU A 1 107 ? 12.665 19.077 9.138 1.00 93.12 107 LEU A O 1
ATOM 859 N N . SER A 1 108 ? 13.485 18.332 11.080 1.00 92.69 108 SER A N 1
ATOM 860 C CA . SER A 1 108 ? 14.886 18.358 10.647 1.00 92.69 108 SER A CA 1
ATOM 861 C C . SER A 1 108 ? 15.340 17.009 10.076 1.00 92.69 108 SER A C 1
ATOM 863 O O . SER A 1 108 ? 14.828 15.945 10.441 1.00 92.69 108 SER A O 1
ATOM 865 N N . LYS A 1 109 ? 16.336 17.026 9.184 1.00 90.75 109 LYS A N 1
ATOM 866 C CA . LYS A 1 109 ? 16.872 15.810 8.548 1.00 90.75 109 LYS A CA 1
ATOM 867 C C . LYS A 1 109 ? 17.371 14.797 9.582 1.00 90.75 109 LYS A C 1
ATOM 869 O O . LYS A 1 109 ? 17.210 13.596 9.394 1.00 90.75 109 LYS A O 1
ATOM 874 N N . GLU A 1 110 ? 17.944 15.270 10.678 1.00 88.81 110 GLU A N 1
ATOM 875 C CA . GLU A 1 110 ? 18.512 14.458 11.757 1.00 88.81 110 GLU A CA 1
ATOM 876 C C . GLU A 1 110 ? 17.426 13.643 12.469 1.00 88.81 110 GLU A C 1
ATOM 878 O O . GLU A 1 110 ? 17.645 12.476 12.802 1.00 88.81 110 GLU A O 1
ATOM 883 N N . ASN A 1 111 ? 16.238 14.237 12.630 1.00 89.69 111 ASN A N 1
ATOM 884 C CA . ASN A 1 111 ? 15.086 13.599 13.256 1.00 89.69 111 ASN A CA 1
ATOM 885 C C . ASN A 1 111 ? 14.361 12.638 12.309 1.00 89.69 111 ASN A C 1
ATOM 887 O O . ASN A 1 111 ? 13.843 11.620 12.767 1.00 89.69 111 ASN A O 1
ATOM 891 N N . TRP A 1 112 ? 14.322 12.935 11.006 1.00 92.81 112 TRP A N 1
ATOM 892 C CA . TRP A 1 112 ? 13.516 12.200 10.017 1.00 92.81 112 TRP A CA 1
ATOM 893 C C . TRP A 1 112 ? 14.322 11.324 9.053 1.00 92.81 112 TRP A C 1
ATOM 895 O O . TRP A 1 112 ? 13.762 10.717 8.143 1.00 92.81 112 TRP A O 1
ATOM 905 N N . ARG A 1 113 ? 15.631 11.178 9.274 1.00 93.12 113 ARG A N 1
ATOM 906 C CA . ARG A 1 113 ? 16.441 10.147 8.621 1.00 93.12 113 ARG A CA 1
ATOM 907 C C . ARG A 1 113 ? 16.168 8.786 9.270 1.00 93.12 113 ARG A C 1
ATOM 909 O O . ARG A 1 113 ? 16.819 8.396 10.238 1.00 93.12 113 ARG A O 1
ATOM 916 N N . LEU A 1 114 ? 15.213 8.052 8.702 1.00 92.25 114 LEU A N 1
ATOM 917 C CA . LEU A 1 114 ? 14.729 6.762 9.219 1.00 92.25 114 LEU A CA 1
ATOM 918 C C . LEU A 1 114 ? 15.498 5.542 8.687 1.00 92.25 114 LEU A C 1
ATOM 920 O O . LEU A 1 114 ? 15.099 4.406 8.932 1.00 92.25 114 LEU A O 1
ATOM 924 N N . ASN A 1 115 ? 16.612 5.755 7.979 1.00 92.25 115 ASN A N 1
ATOM 925 C CA . ASN A 1 115 ? 17.363 4.692 7.309 1.00 92.25 115 ASN A CA 1
ATOM 926 C C . ASN A 1 115 ? 18.521 4.098 8.131 1.00 92.25 115 ASN A C 1
ATOM 928 O O . ASN A 1 115 ? 19.498 3.614 7.569 1.00 92.25 115 ASN A O 1
ATOM 932 N N . ARG A 1 116 ? 18.448 4.168 9.467 1.00 87.12 116 ARG A N 1
ATOM 933 C CA . ARG A 1 116 ? 19.542 3.720 10.351 1.00 87.12 116 ARG A CA 1
ATOM 934 C C . ARG A 1 116 ? 19.769 2.208 10.319 1.00 87.12 116 ARG A C 1
ATOM 936 O O . ARG A 1 116 ? 20.899 1.770 10.471 1.00 87.12 116 ARG A O 1
ATOM 943 N N . GLN A 1 117 ? 18.698 1.433 10.157 1.00 85.00 117 GLN A N 1
ATOM 944 C CA . GLN A 1 117 ? 18.749 -0.034 10.119 1.00 85.00 117 GLN A CA 1
ATOM 945 C C . GLN A 1 117 ? 18.510 -0.594 8.715 1.00 85.00 117 GLN A C 1
ATOM 947 O O . GLN A 1 117 ? 19.039 -1.645 8.377 1.00 85.00 117 GLN A O 1
ATOM 952 N N . ARG A 1 118 ? 17.689 0.088 7.908 1.00 87.69 118 ARG A N 1
ATOM 953 C CA . ARG A 1 118 ? 17.243 -0.367 6.586 1.00 87.69 118 ARG A CA 1
ATOM 954 C C . ARG A 1 118 ? 17.087 0.822 5.656 1.00 87.69 118 ARG A C 1
ATOM 956 O O . ARG A 1 118 ? 16.695 1.898 6.099 1.00 87.69 118 ARG A O 1
ATOM 963 N N . SER A 1 119 ? 17.328 0.616 4.372 1.00 90.62 119 SER A N 1
ATOM 964 C CA . SER A 1 119 ? 17.005 1.568 3.310 1.00 90.62 119 SER A CA 1
ATOM 965 C C . SER A 1 119 ? 15.963 0.972 2.381 1.00 90.62 119 SER A C 1
ATOM 967 O O . SER A 1 119 ? 15.950 -0.236 2.158 1.00 90.62 119 SER A O 1
ATOM 969 N N . VAL A 1 120 ? 15.130 1.827 1.801 1.00 90.56 120 VAL A N 1
ATOM 970 C CA . VAL A 1 120 ? 14.167 1.423 0.778 1.00 90.56 120 VAL A CA 1
ATOM 971 C C . VAL A 1 120 ? 14.764 1.685 -0.589 1.00 90.56 120 VAL A C 1
ATOM 973 O O . VAL A 1 120 ? 15.302 2.765 -0.836 1.00 90.56 120 VAL A O 1
ATOM 976 N N . GLN A 1 121 ? 14.663 0.693 -1.465 1.00 90.19 121 GLN A N 1
ATOM 977 C CA . GLN A 1 121 ? 15.103 0.779 -2.846 1.00 90.19 121 GLN A CA 1
ATOM 978 C C . GLN A 1 121 ? 13.914 0.503 -3.760 1.00 90.19 121 GLN A C 1
ATOM 980 O O . GLN A 1 121 ? 13.209 -0.489 -3.587 1.00 90.19 121 GLN A O 1
ATOM 985 N N . TYR A 1 122 ? 13.716 1.376 -4.743 1.00 89.62 122 TYR A N 1
ATOM 986 C CA . TYR A 1 122 ? 12.797 1.133 -5.846 1.00 89.62 122 TYR A CA 1
ATOM 987 C C . TYR A 1 122 ? 13.612 0.583 -7.009 1.00 89.62 122 TYR A C 1
ATOM 989 O O . TYR A 1 122 ? 14.524 1.249 -7.498 1.00 89.62 122 TYR A O 1
ATOM 997 N N . VAL A 1 123 ? 13.315 -0.651 -7.404 1.00 92.38 123 VAL A N 1
ATOM 998 C CA . VAL A 1 123 ? 13.952 -1.335 -8.531 1.00 92.38 123 VAL A CA 1
ATOM 999 C C . VAL A 1 123 ? 12.877 -1.807 -9.493 1.00 92.38 1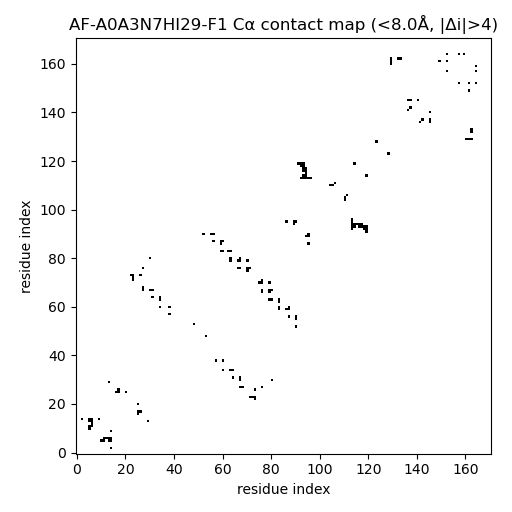23 VAL A C 1
ATOM 1001 O O . VAL A 1 123 ? 11.781 -2.164 -9.063 1.00 92.38 123 VAL A O 1
ATOM 1004 N N . GLN A 1 124 ? 13.198 -1.800 -10.782 1.00 91.62 124 GLN A N 1
ATOM 1005 C CA . GLN A 1 124 ? 12.345 -2.362 -11.821 1.00 91.62 124 GLN A CA 1
ATOM 1006 C C . GLN A 1 124 ? 13.039 -3.578 -12.427 1.00 91.62 124 GLN A C 1
ATOM 1008 O O . GLN A 1 124 ? 14.233 -3.523 -12.727 1.00 91.62 124 GLN A O 1
ATOM 1013 N N . SER A 1 125 ? 12.302 -4.675 -12.598 1.00 91.56 125 SER A N 1
ATOM 1014 C CA . SER A 1 125 ? 12.758 -5.784 -13.436 1.00 91.56 125 SER A CA 1
ATOM 1015 C C . SER A 1 125 ? 12.746 -5.371 -14.909 1.00 91.56 125 SER A C 1
ATOM 1017 O O . SER A 1 125 ? 12.081 -4.404 -15.291 1.00 91.56 125 SER A O 1
ATOM 1019 N N . MET A 1 126 ? 13.437 -6.133 -15.759 1.00 90.75 126 MET A N 1
ATOM 1020 C CA . MET A 1 126 ? 13.410 -5.879 -17.200 1.00 90.75 126 MET A CA 1
ATOM 1021 C C . MET A 1 126 ? 11.984 -5.949 -17.765 1.00 90.75 126 MET A C 1
ATOM 1023 O O . MET A 1 126 ? 11.583 -5.098 -18.547 1.00 90.75 126 MET A O 1
ATOM 1027 N N . GLU A 1 127 ? 11.178 -6.901 -17.295 1.00 91.88 127 GLU A N 1
ATOM 1028 C CA . GLU A 1 127 ? 9.763 -7.026 -17.668 1.00 91.88 127 GLU A CA 1
ATOM 1029 C C . GLU A 1 127 ? 8.953 -5.776 -17.293 1.00 91.88 127 GLU A C 1
ATOM 1031 O O . GLU A 1 127 ? 8.119 -5.312 -18.067 1.00 91.88 127 GLU A O 1
ATOM 1036 N N . GLN A 1 128 ? 9.211 -5.199 -16.114 1.00 93.31 128 GLN A N 1
ATOM 1037 C CA . GLN A 1 128 ? 8.552 -3.968 -15.675 1.00 93.31 128 GLN A CA 1
ATOM 1038 C C . GLN A 1 128 ? 8.993 -2.760 -16.509 1.00 93.31 128 GLN A C 1
ATOM 1040 O O . GLN A 1 128 ? 8.162 -1.906 -16.814 1.00 93.31 128 GLN A O 1
ATOM 1045 N N . LEU A 1 129 ? 10.270 -2.691 -16.898 1.00 93.94 129 LEU A N 1
ATOM 1046 C CA . LEU A 1 129 ? 10.777 -1.654 -17.801 1.00 93.94 129 LEU A CA 1
ATOM 1047 C C . LEU A 1 129 ? 10.131 -1.753 -19.188 1.00 93.94 129 LEU A C 1
ATOM 1049 O O . LEU A 1 129 ? 9.675 -0.740 -19.716 1.00 93.94 129 LEU A O 1
ATOM 1053 N N . GLU A 1 130 ? 10.030 -2.962 -19.743 1.00 94.38 130 GLU A N 1
ATOM 1054 C CA . GLU A 1 130 ? 9.363 -3.214 -21.026 1.00 94.38 130 GLU A CA 1
ATOM 1055 C C . GLU A 1 130 ? 7.875 -2.857 -20.975 1.00 94.38 130 GLU A C 1
ATOM 1057 O O . GLU A 1 130 ? 7.366 -2.207 -21.884 1.00 94.38 130 GLU A O 1
ATOM 1062 N N . ALA A 1 131 ? 7.173 -3.205 -19.893 1.00 94.44 131 ALA A N 1
ATOM 1063 C CA . ALA A 1 131 ? 5.762 -2.860 -19.730 1.00 94.44 131 ALA A CA 1
ATOM 1064 C C . ALA A 1 131 ? 5.532 -1.338 -19.666 1.00 94.44 131 ALA A C 1
ATOM 1066 O O . ALA A 1 131 ? 4.592 -0.827 -20.280 1.00 94.44 131 ALA A O 1
ATOM 1067 N N . VAL A 1 132 ? 6.398 -0.606 -18.953 1.00 94.12 132 VAL A N 1
ATOM 1068 C CA . VAL A 1 132 ? 6.351 0.865 -18.908 1.00 94.12 132 VAL A CA 1
ATOM 1069 C C . VAL A 1 132 ? 6.616 1.442 -20.293 1.00 94.12 132 VAL A C 1
ATOM 1071 O O . VAL A 1 132 ? 5.806 2.227 -20.784 1.00 94.12 132 VAL A O 1
ATOM 1074 N N . PHE A 1 133 ? 7.687 0.997 -20.954 1.00 94.31 133 PHE A N 1
ATOM 1075 C CA . PHE A 1 133 ? 8.019 1.441 -22.304 1.00 94.31 133 PHE A CA 1
ATOM 1076 C C . PHE A 1 133 ? 6.870 1.183 -23.282 1.00 94.31 133 PHE A C 1
ATOM 1078 O O . PHE A 1 133 ? 6.492 2.074 -24.039 1.00 94.31 133 PHE A O 1
ATOM 1085 N N . TRP A 1 134 ? 6.269 -0.007 -23.236 1.00 93.06 134 TRP A N 1
ATOM 1086 C CA . TRP A 1 134 ? 5.122 -0.366 -24.061 1.00 93.06 134 TRP A CA 1
ATOM 1087 C C . TRP A 1 134 ? 3.953 0.596 -23.844 1.00 93.06 134 TRP A C 1
ATOM 1089 O O . TRP A 1 134 ? 3.399 1.121 -24.808 1.00 93.06 134 TRP A O 1
ATOM 1099 N N . SER A 1 135 ? 3.583 0.863 -22.591 1.00 94.19 135 SER A N 1
ATOM 1100 C CA . SER A 1 135 ? 2.471 1.764 -22.271 1.00 94.19 135 SER A CA 1
ATOM 1101 C C . SER A 1 135 ? 2.731 3.203 -22.737 1.00 94.19 135 SER A C 1
ATOM 1103 O O . SER A 1 135 ? 1.835 3.860 -23.279 1.00 94.19 135 SER A O 1
ATOM 1105 N N . GLU A 1 136 ? 3.949 3.708 -22.537 1.00 94.44 136 GLU A N 1
ATOM 1106 C CA . GLU A 1 136 ? 4.352 5.055 -22.955 1.00 94.44 136 GLU A CA 1
ATOM 1107 C C . GLU A 1 136 ? 4.392 5.178 -24.479 1.00 94.44 136 GLU A C 1
ATOM 1109 O O . GLU A 1 136 ? 3.842 6.124 -25.051 1.00 94.44 136 GLU A O 1
ATOM 1114 N N . GLN A 1 137 ? 4.983 4.190 -25.152 1.00 93.75 137 GLN A N 1
ATOM 1115 C CA . GLN A 1 137 ? 5.051 4.142 -26.604 1.00 93.75 137 GLN A CA 1
ATOM 1116 C C . GLN A 1 137 ?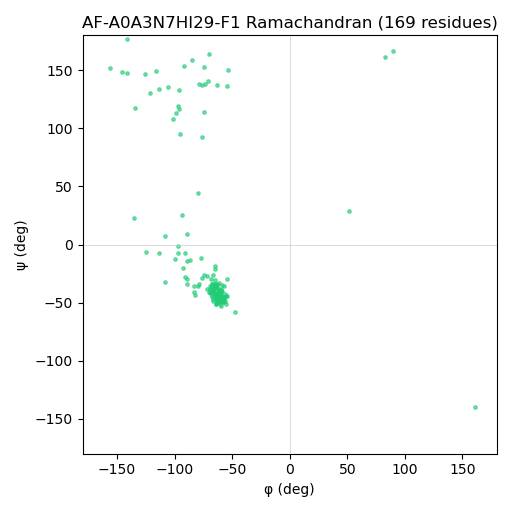 3.642 4.083 -27.199 1.00 93.75 137 GLN A C 1
ATOM 1118 O O . GLN A 1 137 ? 3.337 4.897 -28.067 1.00 93.75 137 GLN A O 1
ATOM 1123 N N . GLN A 1 138 ? 2.762 3.214 -26.693 1.00 93.25 138 GLN A N 1
ATOM 1124 C CA . GLN A 1 138 ? 1.372 3.107 -27.147 1.00 93.25 138 GLN A CA 1
ATOM 1125 C C . GLN A 1 138 ? 0.638 4.446 -27.072 1.00 93.25 138 GLN A C 1
ATOM 1127 O O . GLN A 1 138 ? -0.047 4.838 -28.015 1.00 93.25 138 GLN A O 1
ATOM 1132 N N . SER A 1 139 ? 0.812 5.163 -25.962 1.00 94.50 139 SER A N 1
ATOM 1133 C CA . SER A 1 139 ? 0.200 6.478 -25.755 1.00 94.50 139 SER A CA 1
ATOM 1134 C C . SER A 1 139 ? 0.735 7.523 -26.740 1.00 94.50 139 SER A C 1
ATOM 1136 O O . SER A 1 139 ? 0.011 8.438 -27.124 1.00 94.50 139 SER A O 1
ATOM 1138 N N . ARG A 1 140 ? 1.997 7.385 -27.165 1.00 93.62 140 ARG A N 1
ATOM 1139 C CA . ARG A 1 140 ? 2.684 8.305 -28.081 1.00 93.62 140 ARG A CA 1
ATOM 1140 C C . ARG A 1 140 ? 2.369 8.043 -29.555 1.00 93.62 140 ARG A C 1
ATOM 1142 O O . ARG A 1 140 ? 2.201 8.998 -30.306 1.00 93.62 140 ARG A O 1
ATOM 1149 N N . ILE A 1 141 ? 2.351 6.780 -29.983 1.00 93.06 141 ILE A N 1
ATOM 1150 C CA . ILE A 1 141 ? 2.273 6.407 -31.410 1.00 93.06 141 ILE A CA 1
ATOM 1151 C C . ILE A 1 141 ? 0.969 5.705 -31.804 1.00 93.06 141 ILE A C 1
ATOM 1153 O O . ILE A 1 141 ? 0.740 5.493 -32.993 1.00 93.06 141 ILE A O 1
ATOM 1157 N N . GLY A 1 142 ? 0.121 5.363 -30.834 1.00 94.06 142 GLY A N 1
ATOM 1158 C CA . GLY A 1 142 ? -1.111 4.611 -31.049 1.00 94.06 142 GLY A CA 1
ATOM 1159 C C . GLY A 1 142 ? -0.899 3.095 -31.121 1.00 94.06 142 GLY A C 1
ATOM 1160 O O . GLY A 1 142 ? 0.204 2.597 -31.347 1.00 94.06 142 GLY A O 1
ATOM 1161 N N . PHE A 1 143 ? -1.993 2.355 -30.924 1.00 92.94 143 PHE A N 1
ATOM 1162 C CA . PHE A 1 143 ? -1.993 0.889 -30.873 1.00 92.94 143 PHE A CA 1
ATOM 1163 C C . PHE A 1 143 ? -1.510 0.245 -32.181 1.00 92.94 143 PHE A C 1
ATOM 1165 O O . PHE A 1 143 ? -0.643 -0.623 -32.151 1.00 92.94 143 PHE A O 1
ATOM 1172 N N . GLU A 1 144 ? -2.037 0.680 -33.329 1.00 94.12 144 GLU A N 1
ATOM 1173 C CA . GLU A 1 144 ? -1.746 0.061 -34.632 1.00 94.12 144 GLU A CA 1
ATOM 1174 C C . GLU A 1 144 ? -0.255 0.134 -34.972 1.00 94.12 144 GLU A C 1
ATOM 1176 O O . GLU A 1 144 ? 0.386 -0.889 -35.210 1.00 94.12 144 GLU A O 1
ATOM 1181 N N . LYS A 1 145 ? 0.328 1.333 -34.871 1.00 92.25 145 LYS A N 1
ATOM 1182 C CA . LYS A 1 145 ? 1.745 1.564 -35.167 1.00 92.25 145 LYS A CA 1
ATOM 1183 C C . LYS A 1 145 ? 2.678 0.840 -34.198 1.00 92.25 145 LYS A C 1
ATOM 1185 O O . LYS A 1 145 ? 3.753 0.387 -34.581 1.00 92.25 145 LYS A O 1
ATOM 1190 N N . GLN A 1 146 ? 2.276 0.704 -32.936 1.00 92.56 146 GLN A N 1
ATOM 1191 C CA . GLN A 1 146 ? 3.021 -0.107 -31.978 1.00 92.56 146 GLN A CA 1
ATOM 1192 C C . GLN A 1 146 ? 3.002 -1.594 -32.350 1.00 92.56 146 GLN A C 1
ATOM 1194 O O . GLN A 1 146 ? 4.032 -2.258 -32.252 1.00 92.56 146 GLN A O 1
ATOM 1199 N N . MET A 1 147 ? 1.859 -2.121 -32.794 1.00 94.12 147 MET A N 1
ATOM 1200 C CA . MET A 1 147 ? 1.765 -3.517 -33.218 1.00 94.12 147 MET A CA 1
ATOM 1201 C C . MET A 1 147 ? 2.615 -3.803 -34.457 1.00 94.12 147 MET A C 1
ATOM 1203 O O . MET A 1 147 ? 3.228 -4.867 -34.533 1.00 94.12 147 MET A O 1
ATOM 1207 N N . GLU A 1 148 ? 2.703 -2.857 -35.394 1.00 93.50 148 GLU A N 1
ATOM 1208 C CA . GLU A 1 148 ? 3.621 -2.936 -36.536 1.00 93.50 148 GLU A CA 1
ATOM 1209 C C . GLU A 1 148 ? 5.081 -3.038 -36.075 1.00 93.50 148 GLU A C 1
ATOM 1211 O O . GLU A 1 148 ? 5.763 -4.003 -36.422 1.00 93.50 148 GLU A O 1
ATOM 1216 N N . LEU A 1 149 ? 5.537 -2.121 -35.214 1.00 92.38 149 LEU A N 1
ATOM 1217 C CA . LEU A 1 149 ? 6.906 -2.133 -34.679 1.00 92.38 149 LEU A CA 1
ATOM 1218 C C . LEU A 1 149 ? 7.224 -3.410 -33.896 1.00 92.38 149 LEU A C 1
ATOM 1220 O O . LEU A 1 149 ? 8.319 -3.960 -34.013 1.00 92.38 149 LEU A O 1
ATOM 1224 N N . HIS A 1 150 ? 6.270 -3.909 -33.114 1.00 91.88 150 HIS A N 1
ATOM 1225 C CA . HIS A 1 150 ? 6.439 -5.154 -32.374 1.00 91.88 150 HIS A CA 1
ATOM 1226 C C . HIS A 1 150 ? 6.545 -6.372 -33.306 1.00 91.88 150 HIS A C 1
ATOM 1228 O O . HIS A 1 150 ? 7.358 -7.270 -33.074 1.00 91.88 150 HIS A O 1
ATOM 1234 N N . ASN A 1 151 ? 5.774 -6.403 -34.396 1.00 92.75 151 ASN A N 1
ATOM 1235 C CA . ASN A 1 151 ? 5.898 -7.448 -35.413 1.00 92.75 151 ASN A CA 1
ATOM 1236 C C . ASN A 1 151 ? 7.247 -7.367 -36.140 1.00 92.75 151 ASN A C 1
ATOM 1238 O O . ASN A 1 151 ? 7.893 -8.398 -36.332 1.00 92.75 151 ASN A O 1
ATOM 1242 N N . GLU A 1 152 ? 7.707 -6.161 -36.481 1.00 92.94 152 GLU A N 1
ATOM 1243 C CA . GLU A 1 152 ? 9.035 -5.944 -37.058 1.00 92.94 152 GLU A CA 1
ATOM 1244 C C . GLU A 1 152 ? 10.152 -6.437 -36.130 1.00 92.94 152 GLU A C 1
ATOM 1246 O O . GLU A 1 152 ? 11.061 -7.134 -36.585 1.00 92.94 152 GLU A O 1
ATOM 1251 N N . HIS A 1 153 ? 10.076 -6.137 -34.829 1.00 92.75 153 HIS A N 1
ATOM 1252 C CA . HIS A 1 153 ? 11.028 -6.645 -33.837 1.00 92.75 153 HIS A CA 1
ATOM 1253 C C . HIS A 1 153 ? 11.053 -8.174 -33.832 1.00 92.75 153 HIS A C 1
ATOM 1255 O O . HIS A 1 153 ? 12.120 -8.776 -33.985 1.00 92.75 153 HIS A O 1
ATOM 1261 N N . ARG A 1 154 ? 9.880 -8.811 -33.778 1.00 90.56 154 ARG A N 1
ATOM 1262 C CA . ARG A 1 154 ? 9.757 -10.273 -33.801 1.00 90.56 154 ARG A CA 1
ATOM 1263 C C . ARG A 1 154 ? 10.342 -10.892 -35.074 1.00 90.56 154 ARG A C 1
ATOM 1265 O O . ARG A 1 154 ? 10.954 -11.958 -35.011 1.00 90.56 154 ARG A O 1
ATOM 1272 N N . TRP A 1 155 ? 10.172 -10.243 -36.225 1.00 92.50 155 TRP A N 1
ATOM 1273 C CA . TRP A 1 155 ? 10.733 -10.705 -37.499 1.00 92.50 155 TRP A CA 1
ATOM 1274 C C . TRP A 1 155 ? 12.230 -10.447 -37.633 1.00 92.50 155 TRP A C 1
ATOM 1276 O O . TRP A 1 155 ? 12.919 -11.233 -38.281 1.00 92.50 155 TRP A O 1
ATOM 1286 N N . SER A 1 156 ? 12.746 -9.402 -36.982 1.00 88.88 156 SER A N 1
ATOM 1287 C CA . SER A 1 156 ? 14.176 -9.087 -36.976 1.00 88.88 156 SER A CA 1
ATOM 1288 C C . SER A 1 156 ? 15.027 -10.151 -36.275 1.00 88.8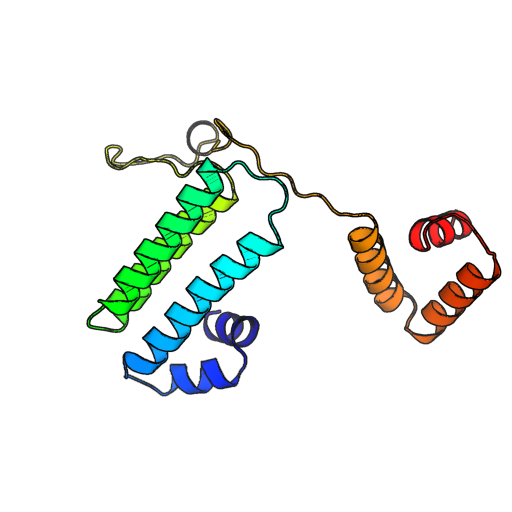8 156 SER A C 1
ATOM 1290 O O . SER A 1 156 ? 16.235 -10.194 -36.492 1.00 88.88 156 SER A O 1
ATOM 1292 N N . LYS A 1 157 ? 14.405 -11.010 -35.446 1.00 87.31 157 LYS A N 1
ATOM 1293 C CA . LYS A 1 157 ? 15.077 -12.008 -34.592 1.00 87.31 157 LYS A CA 1
ATOM 1294 C C . LYS A 1 157 ? 16.194 -11.400 -33.732 1.00 87.31 157 LYS A C 1
ATOM 1296 O O . LYS A 1 157 ? 17.166 -12.079 -33.415 1.00 87.31 157 LYS A O 1
ATOM 1301 N N . SER A 1 158 ? 16.069 -10.118 -33.387 1.00 87.88 158 SER A N 1
ATOM 1302 C CA . SER A 1 158 ? 17.015 -9.451 -32.502 1.00 87.88 158 SER A CA 1
ATOM 1303 C C . SER A 1 158 ? 16.992 -10.109 -31.125 1.00 87.88 158 SER A C 1
ATOM 1305 O O . SER A 1 158 ? 15.923 -10.405 -30.593 1.00 87.88 158 SER A O 1
ATOM 1307 N N . GLU A 1 159 ? 18.172 -10.313 -30.545 1.00 89.38 159 GLU A N 1
ATOM 1308 C CA . GLU A 1 159 ? 18.310 -10.755 -29.153 1.00 89.38 159 GLU A CA 1
ATOM 1309 C C . GLU A 1 159 ? 18.062 -9.612 -28.159 1.00 89.38 159 GLU A C 1
ATOM 1311 O O . GLU A 1 159 ? 17.909 -9.856 -26.963 1.00 89.38 159 GLU A O 1
ATOM 1316 N N . LEU A 1 160 ? 18.003 -8.365 -28.645 1.00 90.06 160 LEU A N 1
ATOM 1317 C CA . LEU A 1 160 ? 17.730 -7.210 -27.804 1.00 90.06 160 LEU A CA 1
ATOM 1318 C C . LEU A 1 160 ? 16.266 -7.206 -27.346 1.00 90.06 160 LEU A C 1
ATOM 1320 O O . LEU A 1 160 ? 15.363 -7.476 -28.152 1.00 90.06 160 LEU A O 1
ATOM 1324 N N . PRO A 1 161 ? 16.010 -6.819 -26.086 1.00 91.62 161 PRO A N 1
ATOM 1325 C CA . PRO A 1 161 ? 14.672 -6.485 -25.625 1.00 91.62 161 PRO A CA 1
ATOM 1326 C C . PRO A 1 161 ? 14.004 -5.431 -26.519 1.00 91.62 161 PRO A C 1
ATOM 1328 O O . PRO A 1 161 ? 14.673 -4.582 -27.115 1.00 91.62 161 PRO A O 1
ATOM 1331 N N . TYR A 1 162 ? 12.673 -5.484 -26.616 1.00 91.81 162 TYR A N 1
ATOM 1332 C CA . TYR A 1 162 ? 11.901 -4.649 -27.540 1.00 91.81 162 TYR A CA 1
ATOM 1333 C C . TYR A 1 162 ? 12.168 -3.148 -27.347 1.00 91.81 162 TYR A C 1
ATOM 1335 O O . TYR A 1 162 ? 12.362 -2.425 -28.331 1.00 91.81 162 TYR A O 1
ATO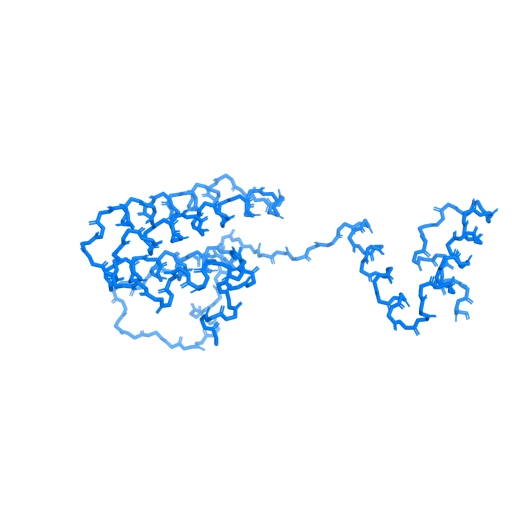M 1343 N N . SER A 1 163 ? 12.245 -2.678 -26.099 1.00 92.69 163 SER A N 1
ATOM 1344 C CA . SER A 1 163 ? 12.532 -1.273 -25.800 1.00 92.69 163 SER A CA 1
ATOM 1345 C C . SER A 1 163 ? 13.917 -0.827 -26.274 1.00 92.69 163 SER A C 1
ATOM 1347 O O . SER A 1 163 ? 14.058 0.259 -26.842 1.00 92.69 163 SER A O 1
ATOM 1349 N N . GLU A 1 164 ? 14.940 -1.663 -26.097 1.00 91.69 164 GLU A N 1
ATOM 1350 C CA . GLU A 1 164 ? 16.306 -1.374 -26.539 1.00 91.69 164 GLU A CA 1
ATOM 1351 C C . GLU A 1 164 ? 16.420 -1.407 -28.061 1.00 91.69 164 GLU A C 1
ATOM 1353 O O . GLU A 1 164 ? 17.031 -0.516 -28.650 1.00 91.69 164 GLU A O 1
ATOM 1358 N N . TRP A 1 165 ? 15.762 -2.371 -28.708 1.00 93.81 165 TRP A N 1
ATOM 1359 C CA . TRP A 1 165 ? 15.692 -2.446 -30.164 1.00 93.81 165 TRP A CA 1
ATOM 1360 C C . TRP A 1 165 ? 15.017 -1.213 -30.777 1.00 93.81 165 TRP A C 1
ATOM 1362 O O . TRP A 1 165 ? 15.509 -0.668 -31.765 1.00 93.81 165 TRP A O 1
ATOM 1372 N N . CYS A 1 166 ? 13.928 -0.726 -30.170 1.00 90.88 166 CYS A N 1
ATOM 1373 C CA . CYS A 1 166 ? 13.277 0.508 -30.611 1.00 90.88 166 CYS A CA 1
ATOM 1374 C C . CYS A 1 166 ? 14.216 1.712 -30.465 1.00 90.88 166 CYS A C 1
ATOM 1376 O O . CYS A 1 166 ? 14.369 2.485 -31.408 1.00 90.88 166 CYS A O 1
ATOM 1378 N N . ARG A 1 167 ? 14.883 1.855 -29.311 1.00 89.81 167 ARG A N 1
ATOM 1379 C CA . ARG A 1 167 ? 15.828 2.960 -29.066 1.00 89.81 167 ARG A CA 1
ATOM 1380 C C . ARG A 1 167 ? 17.002 2.946 -30.040 1.00 89.81 167 ARG A C 1
ATOM 1382 O O . ARG A 1 167 ? 17.387 4.001 -30.522 1.00 89.81 167 ARG A O 1
ATOM 1389 N N . ALA A 1 168 ? 17.534 1.768 -30.362 1.00 87.94 168 ALA A N 1
ATOM 1390 C CA . ALA A 1 168 ? 18.636 1.620 -31.310 1.00 87.94 168 ALA A CA 1
ATOM 1391 C C . ALA A 1 168 ? 18.267 2.030 -32.748 1.00 87.94 168 ALA A C 1
ATOM 1393 O O . ALA A 1 168 ? 19.161 2.316 -33.536 1.00 87.94 168 ALA A O 1
ATOM 1394 N N . ARG A 1 169 ? 16.973 2.056 -33.098 1.00 82.88 169 ARG A N 1
ATOM 1395 C CA . ARG A 1 169 ? 16.474 2.531 -34.402 1.00 82.88 169 ARG A CA 1
ATOM 1396 C C . ARG A 1 169 ? 16.087 4.011 -34.410 1.00 82.88 169 ARG A C 1
ATOM 1398 O O . ARG A 1 169 ? 15.960 4.584 -35.488 1.00 82.88 169 ARG A O 1
ATOM 1405 N N . GLU A 1 170 ? 15.835 4.597 -33.239 1.00 71.12 170 GLU A N 1
ATOM 1406 C CA . GLU A 1 170 ? 15.548 6.030 -33.076 1.00 71.12 170 GLU A CA 1
ATOM 1407 C C . GLU A 1 170 ? 16.832 6.880 -32.931 1.00 71.12 170 GLU A C 1
ATOM 1409 O O . GLU A 1 170 ? 16.744 8.105 -33.032 1.00 71.12 170 GLU A O 1
ATOM 1414 N N . ALA A 1 171 ? 17.993 6.252 -32.695 1.00 54.50 171 ALA A N 1
ATOM 1415 C CA . ALA A 1 171 ? 19.320 6.879 -32.619 1.00 54.50 171 ALA A CA 1
ATOM 1416 C C . ALA A 1 171 ? 20.004 6.969 -33.993 1.00 54.50 171 ALA A C 1
ATOM 1418 O O . ALA A 1 171 ? 20.677 7.998 -34.232 1.00 54.50 171 ALA A O 1
#

Organism: NCBI:txid2496871

Mean predicted aligned error: 5.62 Å

Sequence (171 aa):
MLKSAIEQLLGRDAWYELKETTSLSPWRKHVLKLIKAIRVSIRESVQVRDATWMSEVTENLVRGEQAARKSKDIDELLSCFTATLLRQVFLQIGMLPDRTTSPTVSLSKENWRLNRQRSVQYVQSMEQLEAVFWSEQQSRIGFEKQMELHNEHRWSKSELPYSEWCRAREA